Protein AF-A0A962R041-F1 (afdb_monomer_lite)

Sequence (88 aa):
MTPRIRWFISFTMALALLLSLGGRA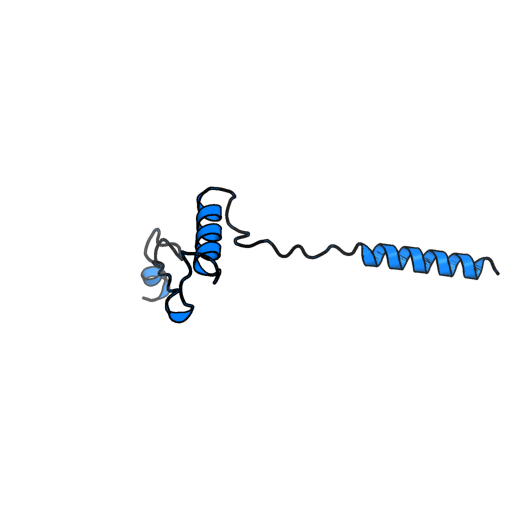YAAGPLASWNEGPNKQAIIEFVAKTTDPTSPDFVPVEERIATFDNDGTLWVEHPMYTQLAFVL

Structure (mmCIF, N/CA/C/O backbone):
data_AF-A0A962R041-F1
#
_entry.id   AF-A0A962R041-F1
#
loop_
_atom_site.group_PDB
_atom_site.id
_atom_site.type_symbol
_atom_site.label_atom_id
_atom_site.label_alt_id
_atom_site.label_comp_id
_atom_site.label_asym_id
_atom_site.label_entity_id
_atom_site.label_seq_id
_atom_site.pdbx_PDB_ins_code
_atom_site.Cartn_x
_atom_site.Cartn_y
_atom_site.Cartn_z
_atom_site.occupancy
_atom_site.B_iso_or_equiv
_atom_site.auth_seq_id
_atom_site.auth_comp_id
_atom_site.auth_asym_id
_atom_site.auth_atom_id
_atom_site.pdbx_PDB_model_num
ATOM 1 N N . MET A 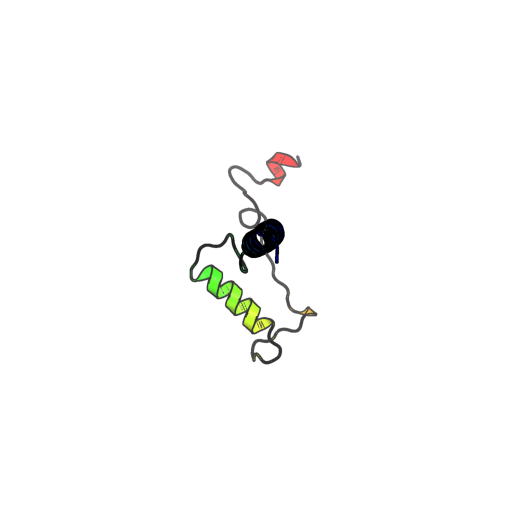1 1 ? 28.291 -49.891 32.288 1.00 59.72 1 MET A N 1
ATOM 2 C CA . MET A 1 1 ? 27.807 -49.596 30.916 1.00 59.72 1 MET A CA 1
ATOM 3 C C . MET A 1 1 ? 28.919 -49.869 29.915 1.00 59.72 1 MET A C 1
ATOM 5 O O . MET A 1 1 ? 30.022 -49.375 30.112 1.00 59.72 1 MET A O 1
ATOM 9 N N . THR A 1 2 ? 28.661 -50.660 28.871 1.00 73.88 2 THR A N 1
ATOM 10 C CA . THR A 1 2 ? 29.672 -50.999 27.853 1.00 73.88 2 THR A CA 1
ATOM 11 C C . THR A 1 2 ? 30.021 -49.782 26.987 1.00 73.88 2 THR A C 1
ATOM 13 O O . THR A 1 2 ? 29.119 -48.997 26.687 1.00 73.88 2 THR A O 1
ATOM 16 N N . PRO A 1 3 ? 31.273 -49.633 26.515 1.00 75.12 3 PRO A N 1
ATOM 17 C CA . PRO A 1 3 ? 31.706 -48.491 25.700 1.00 75.12 3 PRO A CA 1
ATOM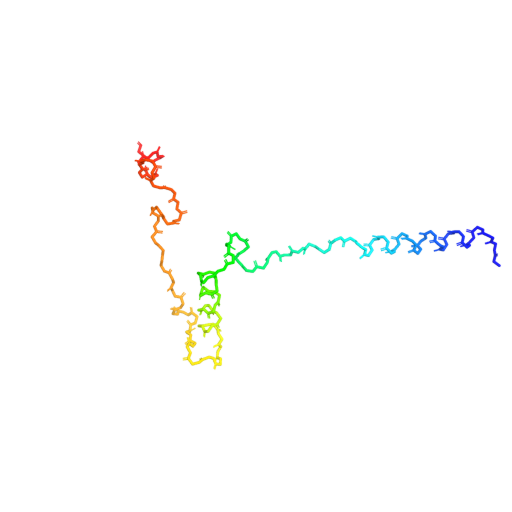 18 C C . PRO A 1 3 ? 30.798 -48.254 24.486 1.00 75.12 3 PRO A C 1
ATOM 20 O O . PRO A 1 3 ? 30.467 -47.112 24.192 1.00 75.12 3 PRO A O 1
ATOM 23 N N . ARG A 1 4 ? 30.276 -49.321 23.868 1.00 75.38 4 ARG A N 1
ATOM 24 C CA . ARG A 1 4 ? 29.309 -49.265 22.757 1.00 75.38 4 ARG A CA 1
ATOM 25 C C . ARG A 1 4 ? 28.043 -48.442 23.049 1.00 75.38 4 ARG A C 1
ATOM 27 O O . ARG A 1 4 ? 27.566 -47.741 22.169 1.00 75.38 4 ARG A O 1
ATOM 34 N N . ILE A 1 5 ? 27.537 -48.471 24.284 1.00 75.50 5 ILE A N 1
ATOM 35 C CA . ILE A 1 5 ? 26.334 -47.721 24.694 1.00 75.50 5 ILE A CA 1
ATOM 36 C C . ILE A 1 5 ? 26.652 -46.227 24.832 1.00 75.50 5 ILE A C 1
ATOM 38 O O . ILE A 1 5 ? 25.838 -45.383 24.475 1.00 75.50 5 ILE A O 1
ATOM 42 N N . ARG A 1 6 ? 27.864 -45.889 25.292 1.00 78.00 6 ARG A N 1
ATOM 43 C CA . ARG A 1 6 ? 28.314 -44.494 25.427 1.00 78.00 6 ARG A CA 1
ATOM 44 C C . ARG A 1 6 ? 28.463 -43.828 24.057 1.00 78.00 6 ARG A C 1
ATOM 46 O O . ARG A 1 6 ? 27.972 -42.723 23.878 1.00 78.00 6 ARG A O 1
ATOM 53 N N . TRP A 1 7 ? 29.054 -44.528 23.086 1.00 76.81 7 TRP A N 1
ATOM 54 C CA . TRP A 1 7 ? 29.170 -44.044 21.704 1.00 76.81 7 TRP A CA 1
ATOM 55 C C . TRP A 1 7 ? 27.809 -43.816 21.044 1.00 76.81 7 TRP A C 1
ATOM 57 O O . TRP A 1 7 ? 27.618 -42.801 20.380 1.00 76.81 7 TRP A O 1
ATOM 67 N N . PHE A 1 8 ? 26.854 -44.721 21.273 1.00 83.38 8 PHE A N 1
ATOM 68 C CA . PHE A 1 8 ? 25.501 -44.582 20.741 1.00 83.38 8 PHE A CA 1
ATOM 69 C C . PHE A 1 8 ? 24.790 -43.339 21.298 1.00 83.38 8 PHE A C 1
ATOM 71 O O . PHE A 1 8 ? 24.279 -42.538 20.523 1.00 83.38 8 PHE A O 1
ATOM 78 N N . ILE A 1 9 ? 24.838 -43.125 22.619 1.00 85.19 9 ILE A N 1
ATOM 79 C CA . ILE A 1 9 ? 24.204 -41.965 23.271 1.00 85.19 9 ILE A CA 1
ATOM 80 C C . ILE A 1 9 ? 24.845 -40.644 22.815 1.00 85.19 9 ILE A C 1
ATOM 82 O O . ILE A 1 9 ? 24.137 -39.683 22.508 1.00 85.19 9 ILE A O 1
ATOM 86 N N . SER A 1 10 ? 26.178 -40.587 22.733 1.00 84.12 10 SER A N 1
ATOM 87 C CA . SER A 1 10 ? 26.883 -39.389 22.261 1.00 84.12 10 SER A CA 1
ATOM 88 C C . SER A 1 10 ? 26.549 -39.060 20.805 1.00 84.12 10 SER A C 1
ATOM 90 O O . SER A 1 10 ? 26.346 -37.893 20.476 1.00 84.12 10 SER A O 1
ATOM 92 N N . PHE A 1 11 ? 26.432 -40.077 19.948 1.00 87.38 11 PHE A N 1
ATOM 93 C CA . PHE A 1 11 ? 26.046 -39.898 18.550 1.00 87.38 11 PHE A CA 1
ATOM 94 C C . PHE A 1 11 ? 24.606 -39.390 18.412 1.00 87.38 11 PHE A C 1
ATOM 96 O O . PHE A 1 11 ? 24.360 -38.432 17.679 1.00 87.38 11 PHE A O 1
ATOM 103 N N . THR A 1 12 ? 23.659 -39.960 19.163 1.00 85.50 12 THR A N 1
ATOM 104 C CA . THR A 1 12 ? 22.261 -39.504 19.136 1.00 85.50 12 THR A CA 1
ATOM 105 C C . THR A 1 12 ? 22.105 -38.082 19.673 1.00 85.50 12 THR A C 1
ATOM 107 O O . THR A 1 12 ? 21.334 -37.307 19.114 1.00 85.50 12 THR A O 1
ATOM 110 N N . MET A 1 13 ? 22.862 -37.701 20.709 1.00 88.12 13 MET A N 1
ATOM 111 C CA . MET A 1 13 ? 22.856 -36.326 21.223 1.00 88.12 13 MET A CA 1
ATOM 112 C C . MET A 1 13 ? 23.436 -35.327 20.217 1.00 88.12 13 MET A C 1
ATOM 114 O O . MET A 1 13 ? 22.860 -34.258 20.022 1.00 88.12 13 MET A O 1
ATOM 118 N N . ALA A 1 14 ? 24.546 -35.672 19.559 1.00 87.00 14 ALA A N 1
ATOM 119 C CA . ALA A 1 14 ? 25.151 -34.818 18.540 1.00 87.00 14 ALA A CA 1
ATOM 120 C C . ALA A 1 14 ? 24.214 -34.624 17.336 1.00 87.00 14 ALA A C 1
ATOM 122 O O . ALA A 1 14 ? 24.043 -33.501 16.865 1.00 87.00 14 ALA A O 1
ATOM 123 N N . LEU A 1 15 ? 23.553 -35.696 16.886 1.00 84.50 15 LEU A N 1
ATOM 124 C CA . LEU A 1 15 ? 22.577 -35.640 15.799 1.00 84.50 15 LEU A CA 1
ATOM 125 C C . LEU A 1 15 ? 21.348 -34.793 16.169 1.00 84.50 15 LEU A C 1
ATOM 127 O O . LEU A 1 15 ? 20.905 -33.981 15.362 1.00 84.50 15 LEU A O 1
ATOM 131 N N . ALA A 1 16 ? 20.828 -34.928 17.393 1.00 84.00 16 ALA A N 1
ATOM 132 C CA . ALA A 1 16 ? 19.711 -34.113 17.874 1.00 84.00 16 ALA A CA 1
ATOM 133 C C . ALA A 1 16 ? 20.067 -32.617 17.949 1.00 84.00 16 ALA A C 1
ATOM 135 O O . ALA A 1 16 ? 19.262 -31.772 17.555 1.00 84.00 16 ALA A O 1
ATOM 136 N N . LEU A 1 17 ? 21.286 -32.284 18.389 1.00 83.69 17 LEU A N 1
ATOM 137 C CA . LEU A 1 17 ? 21.775 -30.904 18.412 1.00 83.69 17 LEU A CA 1
ATOM 138 C C . LEU A 1 17 ? 21.915 -30.331 16.990 1.00 83.69 17 LEU A C 1
ATOM 140 O O . LEU A 1 17 ? 21.450 -29.222 16.733 1.00 83.69 17 LEU A O 1
ATOM 144 N N . LEU A 1 18 ? 22.473 -31.103 16.053 1.00 80.69 18 LEU A N 1
ATOM 145 C CA . LEU A 1 18 ? 22.587 -30.725 14.636 1.00 80.69 18 LEU A CA 1
ATOM 146 C C . LEU A 1 18 ? 21.221 -30.492 13.974 1.00 80.69 18 LEU A C 1
ATOM 148 O O . LEU A 1 18 ? 21.059 -29.525 13.235 1.00 80.69 18 LEU A O 1
ATOM 152 N N . LEU A 1 19 ? 20.223 -31.325 14.278 1.00 77.31 19 LEU A N 1
ATOM 153 C CA . LEU A 1 19 ? 18.854 -31.155 13.778 1.00 77.31 19 LEU A CA 1
ATOM 154 C C . LEU A 1 19 ? 18.152 -29.925 14.384 1.00 77.31 19 LEU A C 1
ATOM 156 O O . LEU A 1 19 ? 17.351 -29.289 13.704 1.00 77.31 19 LEU A O 1
ATOM 160 N N . SER A 1 20 ? 18.480 -29.538 15.624 1.00 73.62 20 SER A N 1
ATOM 161 C CA . SER A 1 20 ? 17.935 -28.325 16.265 1.00 73.62 20 SER A CA 1
ATOM 162 C C . SER A 1 20 ? 18.514 -27.007 15.726 1.00 73.62 20 SER A C 1
ATOM 164 O O . SER A 1 20 ? 17.926 -25.947 15.935 1.00 73.62 20 SER A O 1
ATOM 166 N N . LEU A 1 21 ? 19.639 -27.075 15.003 1.00 71.50 21 LEU A N 1
ATOM 167 C CA . LEU A 1 21 ? 20.290 -25.948 14.321 1.00 71.50 21 LEU A CA 1
ATOM 168 C C . LEU A 1 21 ? 19.778 -25.740 12.886 1.00 71.50 21 LEU A C 1
ATOM 170 O O . LEU A 1 21 ? 20.269 -24.850 12.190 1.00 71.50 21 LEU A O 1
ATOM 174 N N . GLY A 1 22 ? 18.801 -26.538 12.435 1.00 69.44 22 GLY A N 1
ATOM 175 C CA . GLY A 1 22 ? 18.110 -26.315 11.168 1.00 69.44 22 GLY A CA 1
ATOM 176 C C . GLY A 1 22 ? 17.589 -24.879 11.104 1.00 69.44 22 GLY A C 1
ATOM 177 O O . GLY A 1 22 ? 16.808 -24.459 11.958 1.00 69.44 22 GLY A O 1
ATOM 178 N N . GLY A 1 23 ? 18.084 -24.111 10.129 1.00 64.69 23 GLY A N 1
ATOM 179 C CA . GLY A 1 23 ? 17.829 -22.679 10.019 1.00 64.69 23 GLY A CA 1
ATOM 180 C C . GLY A 1 23 ? 16.337 -22.378 10.087 1.00 64.69 23 GLY A C 1
ATOM 181 O O . GLY A 1 23 ? 15.550 -22.909 9.304 1.00 64.69 23 GLY A O 1
ATOM 182 N N . ARG A 1 24 ? 15.941 -21.516 11.027 1.00 66.12 24 ARG A N 1
ATOM 183 C CA . ARG A 1 24 ? 14.595 -20.945 11.009 1.00 66.12 24 ARG A CA 1
ATOM 184 C C . ARG A 1 24 ? 14.437 -20.237 9.670 1.00 66.12 24 ARG A C 1
ATOM 186 O O . ARG A 1 24 ? 15.220 -19.338 9.370 1.00 66.12 24 ARG A O 1
ATOM 193 N N . ALA A 1 25 ? 13.447 -20.638 8.879 1.00 66.06 25 ALA A N 1
ATOM 194 C CA . ALA A 1 25 ? 13.036 -19.850 7.732 1.00 66.06 25 ALA A CA 1
ATOM 195 C C . ALA A 1 25 ? 12.649 -18.465 8.263 1.00 66.06 25 ALA A C 1
ATOM 197 O O . ALA A 1 25 ? 11.662 -18.324 8.987 1.00 66.06 25 ALA A O 1
ATOM 198 N N . TYR A 1 26 ? 13.481 -17.461 7.988 1.00 63.47 26 TYR A N 1
ATOM 199 C CA . TYR A 1 26 ? 13.150 -16.084 8.306 1.00 63.47 26 TYR A CA 1
ATOM 200 C C . TYR A 1 26 ? 12.053 -15.690 7.327 1.00 63.47 26 TYR A C 1
ATOM 202 O O . TYR A 1 26 ? 12.325 -15.424 6.156 1.00 63.47 26 TYR A O 1
ATOM 210 N N . ALA A 1 27 ? 10.799 -15.739 7.781 1.00 70.31 27 ALA A N 1
ATOM 211 C CA . ALA A 1 27 ? 9.727 -15.079 7.063 1.00 70.31 27 ALA A CA 1
ATOM 212 C C . ALA A 1 27 ? 10.149 -13.616 6.959 1.00 70.31 27 ALA A C 1
ATOM 214 O O . ALA A 1 27 ? 10.332 -12.950 7.981 1.00 70.31 27 ALA A O 1
ATOM 215 N N . ALA A 1 28 ? 10.419 -13.161 5.738 1.00 75.56 28 ALA A N 1
ATOM 216 C CA . ALA A 1 28 ? 10.810 -11.784 5.537 1.00 75.56 28 ALA A CA 1
ATOM 217 C C . ALA A 1 28 ? 9.715 -10.891 6.139 1.00 75.56 28 ALA A C 1
ATOM 219 O O . ALA A 1 28 ? 8.525 -11.177 5.982 1.00 75.56 28 ALA A O 1
ATOM 220 N N . GLY A 1 29 ? 10.124 -9.869 6.895 1.00 84.31 29 GLY A N 1
ATOM 221 C CA . GLY A 1 29 ? 9.193 -8.932 7.517 1.00 84.31 29 GLY A CA 1
ATOM 222 C C . GLY A 1 29 ? 8.286 -8.252 6.481 1.00 84.31 29 GLY A C 1
ATOM 223 O O . GLY A 1 29 ? 8.493 -8.403 5.271 1.00 84.31 29 GLY A O 1
ATOM 224 N N . PRO A 1 30 ? 7.277 -7.484 6.925 1.00 92.56 30 PRO A N 1
ATOM 225 C CA . PRO A 1 30 ? 6.395 -6.776 6.004 1.00 92.56 30 PRO A CA 1
ATOM 226 C C . PRO A 1 30 ? 7.206 -5.931 5.011 1.00 92.56 30 PRO A C 1
ATOM 228 O O . PRO A 1 30 ? 8.191 -5.287 5.381 1.00 92.56 30 PRO A O 1
ATOM 231 N N . LEU A 1 31 ? 6.774 -5.940 3.744 1.00 95.25 31 LEU A N 1
ATOM 232 C CA . LEU A 1 31 ? 7.393 -5.174 2.658 1.00 95.25 31 LEU A CA 1
ATOM 233 C C . LEU A 1 31 ? 8.881 -5.526 2.431 1.00 95.25 31 LEU A C 1
ATOM 235 O O . LEU A 1 31 ? 9.736 -4.652 2.324 1.00 95.25 31 LEU A O 1
ATOM 239 N N . ALA A 1 32 ? 9.197 -6.821 2.339 1.00 94.62 32 ALA A N 1
ATOM 240 C CA . ALA A 1 32 ? 10.563 -7.335 2.175 1.00 94.62 32 ALA A CA 1
ATOM 241 C C . ALA A 1 32 ? 11.321 -6.811 0.938 1.00 94.62 32 ALA A C 1
ATOM 243 O O . ALA A 1 32 ? 12.544 -6.728 0.960 1.00 94.62 32 ALA A O 1
ATOM 244 N N . SER A 1 33 ? 10.602 -6.454 -0.130 1.00 95.56 33 SER A N 1
ATOM 245 C CA . SER A 1 33 ? 11.177 -5.894 -1.363 1.00 95.56 33 SER A CA 1
ATOM 246 C C . SER A 1 33 ? 11.317 -4.367 -1.337 1.00 95.56 33 SER A C 1
ATOM 248 O O . SER A 1 33 ? 11.738 -3.782 -2.331 1.00 95.56 33 SER A O 1
ATOM 250 N N . TRP A 1 34 ? 10.950 -3.710 -0.233 1.00 96.06 34 TRP A N 1
ATOM 251 C CA . TRP A 1 34 ? 11.070 -2.263 -0.076 1.00 96.06 34 TRP A CA 1
ATOM 252 C C . TRP A 1 34 ? 12.379 -1.912 0.622 1.00 96.06 34 TRP A C 1
ATOM 254 O O . TRP A 1 34 ? 12.682 -2.447 1.692 1.00 96.06 34 TRP A O 1
ATOM 264 N N . ASN A 1 35 ? 13.116 -0.964 0.038 1.00 96.06 35 ASN A N 1
ATOM 265 C CA . ASN A 1 35 ? 14.269 -0.354 0.691 1.00 96.06 35 ASN A CA 1
ATOM 266 C C . ASN A 1 35 ? 13.847 0.286 2.020 1.00 96.06 35 ASN A C 1
ATOM 268 O O . ASN A 1 35 ? 12.763 0.868 2.125 1.00 96.06 35 ASN A O 1
ATOM 272 N N . GLU A 1 36 ? 14.726 0.215 3.017 1.00 96.25 36 GLU A N 1
ATOM 273 C CA . GLU A 1 36 ? 14.539 0.962 4.258 1.00 96.25 36 GLU A CA 1
ATOM 274 C C . GLU A 1 36 ? 14.535 2.466 3.969 1.00 96.25 36 GLU A C 1
ATOM 276 O O . GLU A 1 36 ? 15.357 2.970 3.200 1.00 96.25 36 GLU A O 1
ATOM 281 N N . GLY A 1 37 ? 13.589 3.187 4.569 1.00 96.56 37 GLY A N 1
ATOM 282 C CA . GLY A 1 37 ? 13.432 4.615 4.331 1.00 96.56 37 GLY A CA 1
ATOM 283 C C . GLY A 1 37 ? 12.026 5.140 4.619 1.00 96.56 37 GLY A C 1
ATOM 284 O O . GLY A 1 37 ? 11.134 4.377 5.008 1.00 96.56 37 GLY A O 1
ATOM 285 N N . PRO A 1 38 ? 11.811 6.448 4.390 1.00 98.06 38 PRO A N 1
ATOM 286 C CA . PRO A 1 38 ? 10.592 7.142 4.797 1.00 98.06 38 PRO A CA 1
ATOM 287 C C . PRO A 1 38 ? 9.327 6.559 4.159 1.00 98.06 38 PRO A C 1
ATOM 289 O O . PRO A 1 38 ? 8.297 6.495 4.817 1.00 98.06 38 PRO A O 1
ATOM 292 N N . ASN A 1 39 ? 9.399 6.065 2.918 1.00 97.81 39 ASN A N 1
ATOM 293 C CA . ASN A 1 39 ? 8.232 5.508 2.227 1.00 97.81 39 ASN A CA 1
ATOM 294 C C . ASN A 1 39 ? 7.750 4.198 2.869 1.00 97.81 39 ASN A C 1
ATOM 296 O O . ASN A 1 39 ? 6.568 4.060 3.172 1.00 97.81 39 ASN A O 1
ATOM 300 N N . LYS A 1 40 ? 8.663 3.246 3.116 1.00 97.69 40 LYS A N 1
ATOM 301 C CA . LYS A 1 40 ? 8.334 1.973 3.779 1.00 97.69 40 LYS A CA 1
ATOM 302 C C . LYS A 1 40 ? 7.778 2.223 5.180 1.00 97.69 40 LYS A C 1
ATOM 304 O O . LYS A 1 40 ? 6.770 1.629 5.556 1.00 97.69 40 LYS A O 1
ATOM 309 N N . GLN A 1 41 ? 8.415 3.129 5.922 1.00 98.00 41 GLN A N 1
ATOM 310 C CA . GLN A 1 41 ? 7.986 3.502 7.265 1.00 98.00 41 GLN A CA 1
ATOM 311 C C . GLN A 1 41 ? 6.591 4.137 7.260 1.00 98.00 41 GLN A C 1
ATOM 313 O O . GLN A 1 41 ? 5.729 3.694 8.014 1.00 98.00 41 GLN A O 1
ATOM 318 N N . ALA A 1 42 ? 6.334 5.095 6.366 1.00 98.38 42 ALA A N 1
ATOM 319 C CA . ALA A 1 42 ? 5.034 5.751 6.255 1.00 98.38 42 ALA A CA 1
ATOM 320 C C . ALA A 1 42 ? 3.901 4.761 5.943 1.00 98.38 42 ALA A C 1
ATOM 322 O O . ALA A 1 42 ? 2.840 4.843 6.558 1.00 98.38 42 ALA A O 1
ATOM 323 N N . ILE A 1 43 ? 4.126 3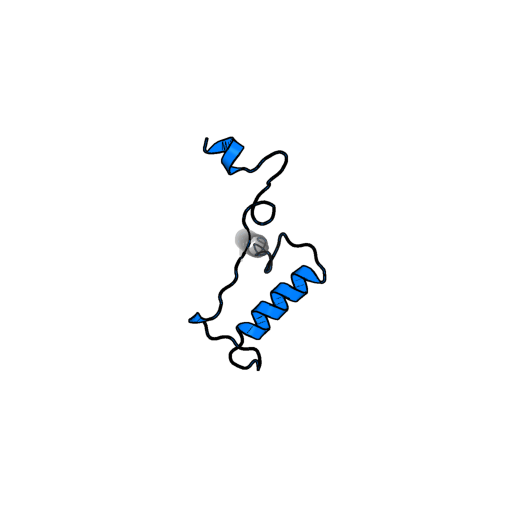.793 5.044 1.00 98.31 43 ILE A N 1
ATOM 324 C CA . ILE A 1 43 ? 3.130 2.757 4.725 1.00 98.31 43 ILE A CA 1
ATOM 325 C C . ILE A 1 43 ? 2.825 1.900 5.959 1.00 98.31 43 ILE A C 1
ATOM 327 O O . ILE A 1 43 ? 1.659 1.690 6.290 1.00 98.31 43 ILE A O 1
ATOM 331 N N . ILE A 1 44 ? 3.860 1.417 6.654 1.00 97.94 44 ILE A N 1
ATOM 332 C CA . ILE A 1 44 ? 3.691 0.563 7.839 1.00 97.94 44 ILE A CA 1
ATOM 333 C C . ILE A 1 44 ? 2.975 1.325 8.959 1.00 97.94 44 ILE A C 1
ATOM 335 O O . ILE A 1 44 ? 2.040 0.794 9.556 1.00 97.94 44 ILE A O 1
ATOM 339 N N . GLU A 1 45 ? 3.376 2.567 9.229 1.00 98.38 45 GLU A N 1
ATOM 340 C CA . GLU A 1 45 ? 2.758 3.402 10.261 1.00 98.38 45 GLU A CA 1
ATOM 341 C C . GLU A 1 45 ? 1.302 3.739 9.934 1.00 98.38 45 GLU A C 1
ATOM 343 O O . GLU A 1 45 ? 0.451 3.668 10.820 1.00 98.38 45 GLU A O 1
ATOM 348 N N . PHE A 1 46 ? 0.997 4.067 8.676 1.00 98.44 46 PHE A N 1
ATOM 349 C CA . PHE A 1 46 ? -0.370 4.335 8.237 1.00 98.44 46 PHE A CA 1
ATOM 350 C C . PHE A 1 46 ? -1.268 3.110 8.433 1.00 98.44 46 PHE A C 1
ATOM 352 O O . PHE A 1 46 ? -2.340 3.217 9.031 1.00 98.44 46 PHE A O 1
ATOM 359 N N . VAL A 1 47 ? -0.818 1.930 7.994 1.00 98.31 47 VAL A N 1
ATOM 360 C CA . VAL A 1 47 ? -1.575 0.684 8.180 1.00 98.31 47 VAL A CA 1
ATOM 361 C C . VAL A 1 47 ? -1.749 0.377 9.667 1.00 98.31 47 VAL A C 1
ATOM 363 O O . VAL A 1 47 ? -2.856 0.061 10.092 1.00 98.31 47 VAL A O 1
ATOM 366 N N . ALA A 1 48 ? -0.702 0.515 10.484 1.00 98.25 48 ALA A N 1
ATOM 367 C CA . ALA A 1 48 ? -0.790 0.258 11.921 1.00 98.25 48 ALA A CA 1
ATOM 368 C C . ALA A 1 48 ? -1.818 1.174 12.607 1.00 98.25 48 ALA A C 1
ATOM 370 O O . ALA A 1 48 ? -2.708 0.687 13.302 1.00 98.25 48 ALA A O 1
ATOM 371 N N . LYS A 1 49 ? -1.754 2.487 12.353 1.00 98.50 49 LYS A N 1
ATOM 372 C CA . LYS A 1 49 ? -2.659 3.472 12.968 1.00 98.50 49 LYS A CA 1
ATOM 373 C C . LYS A 1 49 ? -4.111 3.301 12.539 1.00 98.50 49 LYS A C 1
ATOM 375 O O . LYS A 1 49 ? -5.000 3.473 13.363 1.00 98.50 49 LYS A O 1
ATOM 380 N N . THR A 1 50 ? -4.353 2.959 11.276 1.00 98.62 50 THR A N 1
ATOM 381 C CA . THR A 1 50 ? -5.719 2.817 10.741 1.00 98.62 50 THR A CA 1
ATOM 382 C C . THR A 1 50 ? -6.359 1.469 11.064 1.00 98.62 50 THR A C 1
ATOM 384 O O . THR A 1 50 ? -7.574 1.319 10.935 1.00 98.62 50 THR A O 1
ATOM 387 N N . THR A 1 51 ? -5.573 0.481 11.503 1.00 98.38 51 THR A N 1
ATOM 388 C CA . THR A 1 51 ? -6.072 -0.868 11.815 1.00 98.38 51 THR A CA 1
ATOM 389 C C . THR A 1 51 ? -6.120 -1.196 13.306 1.00 98.38 51 THR A C 1
ATOM 391 O O . THR A 1 51 ? -6.779 -2.173 13.663 1.00 98.38 51 THR A O 1
ATOM 394 N N . ASP A 1 52 ? -5.498 -0.388 14.168 1.00 98.44 52 ASP A N 1
ATOM 395 C CA . ASP A 1 52 ? -5.567 -0.511 15.628 1.00 98.44 52 ASP A CA 1
ATOM 396 C C . ASP A 1 52 ? -6.891 0.063 16.178 1.00 98.44 52 ASP A C 1
ATOM 398 O O . ASP A 1 52 ? -7.084 1.276 16.116 1.00 98.44 52 ASP A O 1
ATOM 402 N N . PRO A 1 53 ? -7.794 -0.754 16.762 1.00 97.69 53 PRO A N 1
ATOM 403 C CA . PRO A 1 53 ? -9.076 -0.288 17.309 1.00 97.69 53 PRO A CA 1
ATOM 404 C C . PRO A 1 53 ? -8.968 0.731 18.449 1.00 97.69 53 PRO A C 1
ATOM 406 O O . PRO A 1 53 ? -9.967 1.345 18.817 1.00 97.69 53 PRO A O 1
ATOM 409 N N . THR A 1 54 ? -7.787 0.874 19.051 1.00 98.12 54 THR A N 1
ATOM 410 C CA . THR A 1 54 ? -7.516 1.844 20.120 1.00 98.12 54 THR A CA 1
ATOM 411 C C . THR A 1 54 ? -6.935 3.160 19.602 1.00 98.12 54 THR A C 1
ATOM 413 O O . THR A 1 54 ? -6.857 4.136 20.351 1.00 98.12 54 THR A O 1
ATOM 416 N N . SER A 1 55 ? -6.545 3.203 18.327 1.00 98.38 55 SER A N 1
ATOM 417 C CA . SER A 1 55 ? -5.997 4.389 17.681 1.00 98.38 55 SER A CA 1
ATOM 418 C C . SER A 1 55 ? -7.091 5.429 17.412 1.00 98.38 55 SER A C 1
ATOM 420 O O . SER A 1 55 ? -8.175 5.069 16.948 1.00 98.38 55 SER A O 1
ATOM 422 N N . PRO A 1 56 ? -6.819 6.732 17.618 1.00 98.19 56 PRO A N 1
ATOM 423 C CA . PRO A 1 56 ? -7.740 7.795 17.211 1.00 98.19 56 PRO A CA 1
ATOM 424 C C . PRO A 1 56 ? -7.938 7.866 15.687 1.00 98.19 56 PRO A C 1
ATOM 426 O O . PRO A 1 56 ? -8.924 8.442 15.238 1.00 98.19 56 PRO A O 1
ATOM 429 N N . ASP A 1 57 ? -7.029 7.268 14.910 1.00 98.44 57 ASP A N 1
ATOM 430 C CA . ASP A 1 57 ? -7.072 7.211 13.445 1.00 98.44 57 ASP A CA 1
ATOM 431 C C . ASP A 1 57 ? -7.704 5.901 12.922 1.00 98.44 57 ASP A C 1
ATOM 433 O O . ASP A 1 57 ? -7.584 5.589 11.736 1.00 98.44 57 ASP A O 1
ATOM 437 N N . PHE A 1 58 ? -8.321 5.088 13.793 1.00 98.62 58 PHE A N 1
ATOM 438 C CA . PHE A 1 58 ? -8.912 3.805 13.408 1.00 98.62 58 PHE A CA 1
ATOM 439 C C . PHE A 1 58 ? -9.961 3.961 12.301 1.00 98.62 58 PHE A C 1
ATOM 441 O O . PHE A 1 58 ? -10.878 4.775 12.403 1.00 98.62 58 PHE A O 1
ATOM 448 N N . VAL A 1 59 ? -9.869 3.103 11.283 1.00 98.56 59 VAL A N 1
ATOM 449 C CA . VAL A 1 59 ? -10.836 3.020 10.183 1.00 98.56 59 VAL A CA 1
ATOM 450 C C . VAL A 1 59 ? -11.573 1.673 10.269 1.00 98.56 59 VAL A C 1
ATOM 452 O O . VAL A 1 59 ? -10.906 0.625 10.327 1.00 98.56 59 VAL A O 1
ATOM 455 N N . PRO A 1 60 ? -12.923 1.644 10.270 1.00 98.25 60 PRO A N 1
ATOM 456 C CA . PRO A 1 60 ? -13.708 0.410 10.174 1.00 98.25 60 PRO A CA 1
ATOM 457 C C . PRO A 1 60 ? -13.298 -0.438 8.968 1.00 98.25 60 PRO A C 1
ATOM 459 O O . PRO A 1 60 ? -12.868 0.090 7.948 1.00 98.25 60 PRO A O 1
ATOM 462 N N . VAL A 1 61 ? -13.397 -1.766 9.070 1.00 97.94 61 VAL A N 1
ATOM 463 C CA . VAL A 1 61 ? -12.865 -2.691 8.047 1.00 97.94 61 VAL A CA 1
ATOM 464 C C . VAL A 1 61 ? -13.457 -2.408 6.665 1.00 97.94 61 VAL A C 1
ATOM 466 O O . VAL A 1 61 ? -12.733 -2.404 5.673 1.00 97.94 61 VAL A O 1
ATOM 469 N N . GLU A 1 62 ? -14.755 -2.136 6.621 1.00 98.25 62 GLU A N 1
ATOM 470 C CA . GLU A 1 62 ? -15.548 -1.826 5.436 1.00 98.25 62 GLU A CA 1
ATOM 471 C C . GLU A 1 62 ? -15.149 -0.514 4.738 1.00 98.25 62 GLU A C 1
ATOM 473 O O . GLU A 1 62 ? -15.426 -0.347 3.552 1.00 98.25 62 GLU A O 1
ATOM 478 N N . GLU A 1 63 ? -14.456 0.385 5.438 1.00 98.31 63 GLU A N 1
ATOM 479 C CA . GLU A 1 63 ? -14.007 1.683 4.921 1.00 98.31 63 GLU A CA 1
ATOM 480 C C . GLU A 1 63 ? -12.524 1.679 4.501 1.00 98.31 63 GLU A C 1
ATOM 482 O O . GLU A 1 63 ? -12.032 2.658 3.936 1.00 98.31 63 GLU A O 1
ATOM 487 N N . ARG A 1 64 ? -11.786 0.580 4.723 1.00 98.06 64 ARG A N 1
ATOM 488 C CA . ARG A 1 64 ? -10.350 0.457 4.392 1.00 98.06 64 ARG A CA 1
ATOM 489 C C . ARG A 1 64 ? -10.124 0.213 2.900 1.00 98.06 64 ARG A C 1
ATOM 491 O O .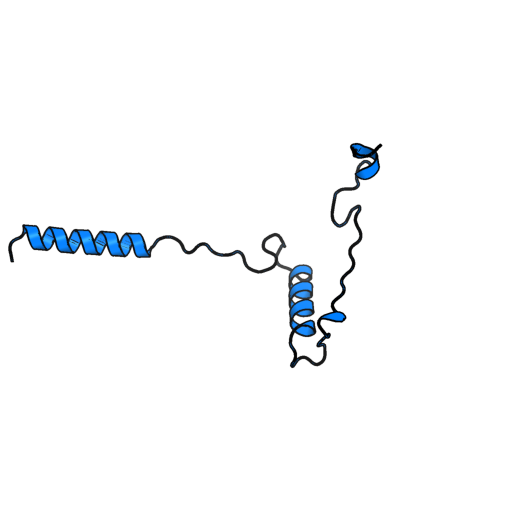 ARG A 1 64 ? -9.693 -0.865 2.489 1.00 98.06 64 ARG A O 1
ATOM 498 N N . ILE A 1 65 ? -10.400 1.224 2.085 1.00 98.00 65 ILE A N 1
ATOM 499 C CA . ILE A 1 65 ? -10.254 1.163 0.630 1.00 98.00 65 ILE A CA 1
ATOM 500 C C . ILE A 1 65 ? -9.007 1.938 0.192 1.00 98.00 65 ILE A C 1
ATOM 502 O O . ILE A 1 65 ? -8.893 3.137 0.431 1.00 98.00 65 ILE A O 1
ATOM 506 N N . ALA A 1 66 ? -8.082 1.256 -0.488 1.00 97.56 66 ALA A N 1
ATOM 507 C CA . ALA A 1 66 ? -6.919 1.859 -1.138 1.00 97.56 66 ALA A CA 1
ATOM 508 C C . ALA A 1 66 ? -7.041 1.708 -2.659 1.00 97.56 66 ALA A C 1
ATOM 510 O O . ALA A 1 66 ? -7.434 0.649 -3.149 1.00 97.56 66 ALA A O 1
ATOM 511 N N . THR A 1 67 ? -6.702 2.759 -3.404 1.00 97.88 67 THR A N 1
ATOM 512 C CA . THR A 1 67 ? -6.721 2.755 -4.872 1.00 97.88 67 THR A CA 1
ATOM 513 C C . THR A 1 67 ? -5.307 2.936 -5.407 1.00 97.88 67 THR A C 1
ATOM 515 O O . THR A 1 67 ? -4.512 3.684 -4.840 1.00 97.88 67 THR A O 1
ATOM 518 N N . PHE A 1 68 ? -4.994 2.217 -6.481 1.00 97.88 68 PHE A N 1
ATOM 519 C CA . PHE A 1 68 ? -3.716 2.279 -7.180 1.00 97.88 68 PHE A CA 1
ATOM 520 C C . PHE A 1 68 ? -4.007 2.492 -8.659 1.00 97.88 68 PHE A C 1
ATOM 522 O O . PHE A 1 68 ? -4.931 1.878 -9.196 1.00 97.88 68 PHE A O 1
ATOM 529 N N . ASP A 1 69 ? -3.221 3.348 -9.302 1.00 97.38 69 ASP A N 1
ATOM 530 C CA . ASP A 1 69 ? -3.176 3.382 -10.760 1.00 97.38 69 ASP A CA 1
ATOM 531 C C . ASP A 1 69 ? -2.530 2.090 -11.297 1.00 97.38 69 ASP A C 1
ATOM 533 O O . ASP A 1 69 ? -1.890 1.354 -10.542 1.00 97.38 69 ASP A O 1
ATOM 537 N N . ASN A 1 70 ? -2.704 1.788 -12.581 1.00 94.62 70 ASN A N 1
ATOM 538 C CA . ASN A 1 70 ? -2.200 0.562 -13.195 1.00 94.62 70 ASN A CA 1
ATOM 539 C C . ASN A 1 70 ? -0.874 0.798 -13.936 1.00 94.62 70 ASN A C 1
ATOM 541 O O . ASN A 1 70 ? 0.182 0.333 -13.495 1.00 94.62 70 ASN A O 1
ATOM 545 N N . ASP A 1 71 ? -0.924 1.541 -15.041 1.00 95.00 71 ASP A N 1
ATOM 546 C CA . ASP A 1 71 ? 0.225 1.851 -15.895 1.00 95.00 71 ASP A CA 1
ATOM 547 C C . ASP A 1 71 ? 1.250 2.713 -15.140 1.00 95.00 71 ASP A C 1
ATOM 549 O O . ASP A 1 71 ? 0.900 3.636 -14.411 1.00 95.00 71 ASP A O 1
ATOM 553 N N . GLY A 1 72 ? 2.528 2.333 -15.193 1.00 93.19 72 GLY A N 1
ATOM 554 C CA . GLY A 1 72 ? 3.604 3.029 -14.478 1.00 93.19 72 GLY A CA 1
ATOM 555 C C . GLY A 1 72 ? 3.607 2.847 -12.951 1.00 93.19 72 GLY A C 1
ATOM 556 O O . GLY A 1 72 ? 4.594 3.208 -12.309 1.00 93.19 72 GLY A O 1
ATOM 557 N N . THR A 1 73 ? 2.561 2.248 -12.366 1.00 95.62 73 THR A N 1
ATOM 558 C CA . THR A 1 73 ? 2.429 2.026 -10.914 1.00 95.62 73 THR A CA 1
ATOM 559 C C . THR A 1 73 ? 2.498 0.544 -10.544 1.00 95.62 73 THR A C 1
ATOM 561 O O . THR A 1 73 ? 3.387 0.140 -9.793 1.00 95.62 73 THR A O 1
ATOM 564 N N . LEU A 1 74 ? 1.586 -0.282 -11.066 1.00 94.94 74 LEU A N 1
ATOM 565 C CA . LEU A 1 74 ? 1.568 -1.730 -10.815 1.00 94.94 74 LEU A CA 1
ATOM 566 C C . LEU A 1 74 ? 2.391 -2.505 -11.845 1.00 94.94 74 LEU A C 1
ATOM 568 O O . LEU A 1 74 ? 2.895 -3.590 -11.546 1.00 94.94 74 LEU A O 1
ATOM 572 N N . TRP A 1 75 ? 2.554 -1.947 -13.045 1.00 91.69 75 TRP A N 1
ATOM 573 C CA . TRP A 1 75 ? 3.362 -2.535 -14.108 1.00 91.69 75 TRP A CA 1
ATOM 574 C C . TRP A 1 75 ? 4.005 -1.482 -15.017 1.00 91.69 75 TRP A C 1
ATOM 576 O O . TRP A 1 75 ? 3.711 -0.290 -14.942 1.00 91.69 75 TRP A O 1
ATOM 586 N N . VAL A 1 76 ? 4.928 -1.930 -15.867 1.00 92.69 76 VAL A N 1
ATOM 587 C CA . VAL A 1 76 ? 5.675 -1.059 -16.779 1.00 92.69 76 VAL A CA 1
ATOM 588 C C . VAL A 1 76 ? 4.775 -0.513 -17.894 1.00 92.69 76 VAL A C 1
ATOM 590 O O . VAL A 1 76 ? 3.940 -1.229 -18.438 1.00 92.69 76 VAL A O 1
ATOM 593 N N . GLU A 1 77 ? 4.970 0.755 -18.255 1.00 94.75 77 GLU A N 1
ATOM 594 C CA . GLU A 1 77 ? 4.220 1.435 -19.329 1.00 94.75 77 GLU A CA 1
ATOM 595 C C . GLU A 1 77 ? 5.101 1.949 -20.478 1.00 94.75 77 GLU A C 1
ATOM 597 O O . GLU A 1 77 ? 4.608 2.454 -21.484 1.00 94.75 77 GLU A O 1
ATOM 602 N N . HIS A 1 78 ? 6.422 1.824 -20.344 1.00 91.50 78 HIS A N 1
ATOM 603 C CA . HIS A 1 78 ? 7.374 2.213 -21.377 1.00 91.50 78 HIS A CA 1
ATOM 604 C C . HIS A 1 78 ? 7.911 0.996 -22.140 1.00 91.50 78 HIS A C 1
ATOM 606 O O . HIS A 1 78 ? 8.169 -0.043 -21.530 1.00 91.50 78 HIS A O 1
ATOM 612 N N . PRO A 1 79 ? 8.152 1.122 -23.462 1.00 91.06 79 PRO A N 1
ATOM 613 C CA . PRO A 1 79 ? 8.008 2.329 -24.293 1.00 91.06 79 PRO A CA 1
ATOM 614 C C . PRO A 1 79 ? 6.573 2.601 -24.781 1.00 91.06 79 PRO A C 1
ATOM 616 O O . PRO A 1 79 ? 6.335 3.619 -25.424 1.00 91.06 79 PRO A O 1
ATOM 619 N N . MET A 1 80 ? 5.639 1.693 -24.513 1.00 87.19 80 MET A N 1
ATOM 620 C CA . MET A 1 80 ? 4.225 1.818 -24.850 1.00 87.19 80 MET A CA 1
ATOM 621 C C . MET A 1 80 ? 3.389 1.036 -23.832 1.00 87.19 80 MET A C 1
ATOM 623 O O . MET A 1 80 ? 3.899 0.090 -23.230 1.00 87.19 80 MET A O 1
ATOM 627 N N . TYR A 1 81 ? 2.114 1.395 -23.675 1.00 85.38 81 TYR A N 1
ATOM 628 C CA . TYR A 1 81 ? 1.222 0.758 -22.705 1.00 85.38 81 TYR A CA 1
ATOM 629 C C . TYR A 1 81 ? 1.142 -0.760 -22.884 1.00 85.38 81 TYR A C 1
ATOM 631 O O . TYR A 1 81 ? 1.009 -1.260 -24.004 1.00 85.38 81 TYR A O 1
ATOM 639 N N . THR A 1 82 ? 1.152 -1.495 -21.769 1.00 87.69 82 THR A N 1
ATOM 640 C CA . THR A 1 82 ? 1.155 -2.966 -21.781 1.00 87.69 82 THR A CA 1
ATOM 641 C C . THR A 1 82 ? -0.058 -3.529 -22.530 1.00 87.69 82 THR A C 1
ATOM 643 O O . THR A 1 82 ? 0.076 -4.483 -23.294 1.00 87.69 82 THR A O 1
ATOM 646 N N . GLN A 1 83 ? -1.233 -2.900 -22.422 1.00 87.25 83 GLN A N 1
ATOM 647 C CA . GLN A 1 83 ? -2.416 -3.324 -23.180 1.00 87.25 83 GLN A CA 1
ATOM 648 C C . GLN A 1 83 ? -2.210 -3.245 -24.705 1.00 87.25 83 GLN A C 1
ATOM 650 O O . GLN A 1 83 ? -2.624 -4.155 -25.420 1.00 87.25 83 GLN A O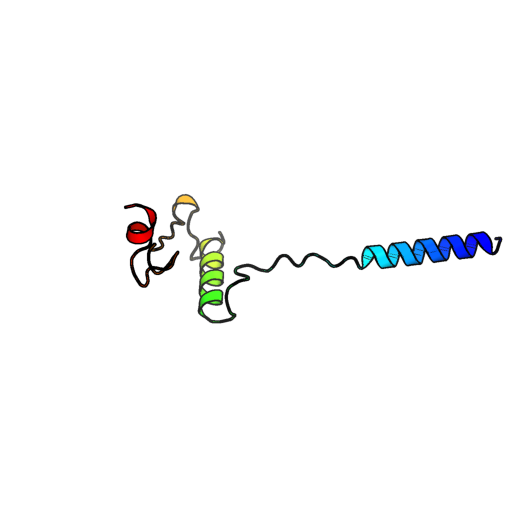 1
ATOM 655 N N . LEU A 1 84 ? -1.535 -2.203 -25.206 1.00 80.00 84 LEU A N 1
ATOM 656 C CA . LEU A 1 84 ? -1.222 -2.057 -26.633 1.00 80.00 84 LEU A CA 1
ATOM 657 C C . LEU A 1 84 ? -0.248 -3.142 -27.116 1.00 80.00 84 LEU A C 1
ATOM 659 O O . LEU A 1 84 ? -0.334 -3.567 -28.262 1.00 80.00 84 LEU A O 1
ATOM 663 N N . ALA A 1 85 ? 0.650 -3.606 -26.245 1.00 80.94 85 ALA A N 1
ATOM 664 C CA . ALA A 1 85 ? 1.648 -4.614 -26.589 1.00 80.94 85 ALA A CA 1
ATOM 665 C C . ALA A 1 85 ? 1.113 -6.061 -26.602 1.00 80.94 85 ALA A C 1
ATOM 667 O O . ALA A 1 85 ? 1.692 -6.896 -27.295 1.00 80.94 85 ALA A O 1
ATOM 668 N N . PHE A 1 86 ? 0.054 -6.378 -25.841 1.00 80.00 86 PHE A N 1
ATOM 669 C CA . PHE A 1 86 ? -0.364 -7.774 -25.608 1.00 80.00 86 PHE A CA 1
ATOM 670 C C . PHE A 1 86 ? -1.847 -8.092 -25.854 1.00 80.00 86 PHE A C 1
ATOM 672 O O . PHE A 1 86 ? -2.199 -9.271 -25.859 1.00 80.00 86 PHE A O 1
ATOM 679 N N . VAL A 1 87 ? -2.726 -7.095 -26.006 1.00 79.19 87 VAL A N 1
ATOM 680 C CA . VAL A 1 87 ? -4.187 -7.320 -26.090 1.00 79.19 87 VAL A CA 1
ATOM 681 C C . VAL A 1 87 ? -4.775 -6.985 -27.466 1.00 79.19 87 VAL A C 1
ATOM 683 O O . VAL A 1 87 ? -5.831 -7.518 -27.806 1.00 79.19 87 VAL A O 1
ATOM 686 N N . LEU A 1 88 ? -4.121 -6.120 -28.247 1.00 61.91 88 LEU A N 1
ATOM 687 C CA . LEU A 1 88 ? -4.527 -5.767 -29.616 1.00 61.91 88 LEU A CA 1
ATOM 688 C C . LEU A 1 88 ? -3.975 -6.759 -30.645 1.00 61.91 88 LEU A C 1
ATOM 690 O O . LEU A 1 88 ? -4.697 -6.999 -31.639 1.00 61.91 88 LEU A O 1
#

Secondary structure (DSSP, 8-state):
--HHHHHHHHHHHHHHHHHHTSPP---PPTTTTSPSSHHHHHHHHHHHHHH-TTSTT---GGG------SBTTTB--SSS-HHHHHT-

pLDDT: mean 88.62, std 10.86, range [59.72, 98.62]

Foldseek 3Di:
DDPVVVVVVVVVVVVVVVVVVPDDPPPQPPPNVDDDDDVVVVVVVLCVQCPDPPHPNHDPPVRPDDDFDPDPTVDDQPPHHPCVVPVD

Radius of gyration: 26.45 Å; chains: 1; bounding box: 47×59×60 Å